Protein AF-A0A5J4QP01-F1 (afdb_monomer_lite)

Sequence (106 aa):
MVKAPKLYFYDTGLACSLLDIRDVEQIPTHFLRGGLFENLVINEFIKESLNKGQAPQLYFWRDKTGNEIDLLQIVGNKQYAYEIKSGATFRKIILKVFLCGLNFRA

Radius of gyration: 15.08 Å; chains: 1; bounding box: 44×34×34 Å

Organism: NCBI:txid433724

pLDDT: mean 80.41, std 20.49, range [24.91, 96.5]

Structure (mmCIF, N/CA/C/O backbone):
data_AF-A0A5J4QP01-F1
#
_entry.id   AF-A0A5J4QP01-F1
#
loop_
_atom_site.group_PDB
_atom_site.id
_atom_site.type_symbol
_atom_site.label_atom_id
_atom_site.label_alt_id
_atom_site.label_comp_id
_atom_site.label_asym_id
_atom_site.label_entity_id
_atom_site.label_seq_id
_atom_site.pdbx_PDB_ins_code
_atom_site.Cartn_x
_atom_site.Cartn_y
_atom_site.Cartn_z
_atom_site.occupancy
_atom_site.B_iso_or_equiv
_atom_site.auth_seq_id
_atom_site.auth_comp_id
_atom_site.auth_asym_id
_atom_site.auth_atom_id
_atom_site.pdbx_PDB_model_num
ATOM 1 N N . MET A 1 1 ? -21.579 -0.095 -7.549 1.00 43.56 1 MET A N 1
ATOM 2 C CA . MET A 1 1 ? -21.113 -1.266 -6.775 1.00 43.56 1 MET A CA 1
ATOM 3 C C . MET A 1 1 ? -19.774 -1.668 -7.363 1.00 43.56 1 MET A C 1
ATOM 5 O O . MET A 1 1 ? -19.702 -1.796 -8.581 1.00 43.56 1 MET A O 1
ATOM 9 N N . VAL A 1 2 ? -18.714 -1.750 -6.555 1.00 45.16 2 VAL A N 1
ATOM 10 C CA . VAL A 1 2 ? -17.388 -2.168 -7.043 1.00 45.16 2 VAL A CA 1
ATOM 11 C C . VAL A 1 2 ? -17.500 -3.627 -7.501 1.00 45.16 2 VAL A C 1
ATOM 13 O O . VAL A 1 2 ? -18.002 -4.463 -6.758 1.00 45.16 2 VAL A O 1
ATOM 16 N N . LYS A 1 3 ? -17.114 -3.908 -8.751 1.00 51.00 3 LYS A N 1
ATOM 17 C CA . LYS A 1 3 ? -17.301 -5.215 -9.410 1.00 51.00 3 LYS A CA 1
ATOM 18 C C . LYS A 1 3 ? -16.343 -6.313 -8.912 1.00 51.00 3 LYS A C 1
ATOM 20 O O . LYS A 1 3 ? -16.593 -7.474 -9.205 1.00 51.00 3 LYS A O 1
ATOM 25 N N . ALA A 1 4 ? -15.288 -5.969 -8.170 1.00 59.16 4 ALA A N 1
ATOM 26 C CA . ALA A 1 4 ? -14.348 -6.916 -7.567 1.00 59.16 4 ALA A CA 1
ATOM 27 C C . ALA A 1 4 ? -13.633 -6.281 -6.353 1.00 59.16 4 ALA A C 1
ATOM 29 O O . ALA A 1 4 ? -13.358 -5.079 -6.389 1.00 59.16 4 ALA A O 1
ATOM 30 N N . PRO A 1 5 ? -13.328 -7.041 -5.286 1.00 73.00 5 PRO A N 1
ATOM 31 C CA . PRO A 1 5 ? -12.545 -6.536 -4.157 1.00 73.00 5 PRO A CA 1
ATOM 32 C C . PRO A 1 5 ? -11.112 -6.189 -4.594 1.00 73.00 5 PRO A C 1
ATOM 34 O O . PRO A 1 5 ? -10.517 -6.922 -5.385 1.00 73.00 5 PRO A O 1
ATOM 37 N N . LYS A 1 6 ? -10.539 -5.093 -4.070 1.00 82.94 6 LYS A N 1
ATOM 38 C CA . LYS A 1 6 ? -9.097 -4.836 -4.222 1.00 82.94 6 LYS A CA 1
ATOM 39 C C . LYS A 1 6 ? -8.328 -5.853 -3.366 1.00 82.94 6 LYS A C 1
ATOM 41 O O . LYS A 1 6 ? -8.633 -6.012 -2.185 1.00 82.94 6 LYS A O 1
ATOM 46 N N . LEU A 1 7 ? -7.358 -6.539 -3.967 1.00 87.56 7 LEU A N 1
ATOM 47 C CA . LEU A 1 7 ? -6.504 -7.527 -3.305 1.00 87.56 7 LEU A CA 1
ATOM 48 C C . LEU A 1 7 ? -5.074 -6.999 -3.221 1.00 87.56 7 LEU A C 1
ATOM 50 O O . LEU A 1 7 ? -4.544 -6.482 -4.203 1.00 87.56 7 LEU A O 1
ATOM 54 N N . TYR A 1 8 ? -4.456 -7.183 -2.058 1.00 91.44 8 TYR A N 1
ATOM 55 C CA . TYR A 1 8 ? -3.076 -6.794 -1.787 1.00 91.44 8 TYR A CA 1
ATOM 56 C C . TYR A 1 8 ? -2.308 -7.986 -1.234 1.00 91.44 8 TYR A C 1
ATOM 58 O O . TYR A 1 8 ? -2.867 -8.851 -0.559 1.00 91.44 8 TYR A O 1
ATOM 66 N N . PHE A 1 9 ? -1.019 -8.028 -1.545 1.00 95.06 9 PHE A N 1
ATOM 67 C CA . PHE A 1 9 ? -0.110 -9.028 -0.998 1.00 95.06 9 PHE A CA 1
ATOM 68 C C . PHE A 1 9 ? 0.421 -8.538 0.340 1.00 95.06 9 PHE A C 1
ATOM 70 O O . PHE A 1 9 ? 0.963 -7.445 0.396 1.00 95.06 9 PHE A O 1
ATOM 77 N N . TYR A 1 10 ? 0.384 -9.376 1.375 1.00 92.56 10 TYR A N 1
ATOM 78 C CA . TYR A 1 10 ? 1.039 -9.068 2.655 1.00 92.56 10 TYR A CA 1
ATOM 79 C C . TYR A 1 10 ? 2.556 -8.855 2.533 1.00 92.56 10 TYR A C 1
ATOM 81 O O . TYR A 1 10 ? 3.159 -8.194 3.377 1.00 92.56 10 TYR A O 1
ATOM 89 N N . ASP A 1 11 ? 3.163 -9.412 1.483 1.00 93.25 11 ASP A N 1
ATOM 90 C CA . ASP A 1 11 ? 4.566 -9.222 1.141 1.00 93.25 11 ASP A CA 1
ATOM 91 C C . ASP A 1 11 ? 4.700 -8.725 -0.305 1.00 93.25 11 ASP A C 1
ATOM 93 O O . ASP A 1 11 ? 4.362 -9.417 -1.270 1.00 93.25 11 ASP A O 1
ATOM 97 N N . THR A 1 12 ? 5.214 -7.507 -0.463 1.00 92.81 12 THR A N 1
ATOM 98 C CA . THR A 1 12 ? 5.502 -6.924 -1.776 1.00 92.81 12 THR A CA 1
ATOM 99 C C . THR A 1 12 ? 6.703 -7.567 -2.460 1.00 92.81 12 THR A C 1
ATOM 101 O O . THR A 1 12 ? 6.769 -7.531 -3.683 1.00 92.81 12 THR A O 1
ATOM 104 N N . GLY A 1 13 ? 7.624 -8.185 -1.715 1.00 93.00 13 GLY A N 1
ATOM 105 C CA . GLY A 1 13 ? 8.724 -8.970 -2.275 1.00 93.00 13 GLY A CA 1
ATOM 106 C C . GLY A 1 13 ? 8.212 -10.204 -3.014 1.00 93.00 13 GLY A C 1
ATOM 107 O O . GLY A 1 13 ? 8.605 -10.444 -4.156 1.00 93.00 13 GLY A O 1
ATOM 108 N N . LEU A 1 14 ? 7.250 -10.922 -2.424 1.00 95.25 14 LEU A N 1
ATOM 109 C CA . LEU A 1 14 ? 6.545 -12.012 -3.104 1.00 95.25 14 LEU A CA 1
ATOM 110 C C . LEU A 1 14 ? 5.826 -11.517 -4.366 1.00 95.25 14 LEU A C 1
ATOM 112 O O . LEU A 1 14 ? 5.925 -12.151 -5.415 1.00 95.25 14 LEU A O 1
ATOM 116 N N . ALA A 1 15 ? 5.146 -10.368 -4.292 1.00 95.12 15 ALA A N 1
ATOM 117 C CA . ALA A 1 15 ? 4.508 -9.771 -5.464 1.00 95.12 15 ALA A CA 1
ATOM 118 C C . ALA A 1 15 ? 5.527 -9.461 -6.578 1.00 95.12 15 ALA A C 1
ATOM 120 O O . ALA A 1 15 ? 5.286 -9.801 -7.733 1.00 95.12 15 ALA A O 1
ATOM 121 N N . CYS A 1 16 ? 6.682 -8.878 -6.239 1.00 95.38 16 CYS A N 1
ATOM 122 C CA . CYS A 1 16 ? 7.767 -8.630 -7.190 1.00 95.38 16 CYS A CA 1
ATOM 123 C C . CYS A 1 16 ? 8.303 -9.930 -7.805 1.00 95.38 16 CYS A C 1
ATOM 125 O O . CYS A 1 16 ? 8.473 -10.001 -9.020 1.00 95.38 16 CYS A O 1
ATOM 127 N N . SER A 1 17 ? 8.504 -10.973 -6.995 1.00 95.50 17 SER A N 1
ATOM 128 C CA . SER A 1 17 ? 8.979 -12.276 -7.469 1.00 95.50 17 SER A CA 1
ATOM 129 C C . SER A 1 17 ? 8.005 -12.931 -8.454 1.00 95.50 17 SER A C 1
ATOM 131 O O . SER A 1 17 ? 8.441 -13.450 -9.478 1.00 95.50 17 SER A O 1
ATOM 133 N N . LEU A 1 18 ? 6.694 -12.864 -8.194 1.00 95.31 18 LEU A N 1
ATOM 134 C CA . LEU A 1 18 ? 5.661 -13.395 -9.096 1.00 95.31 18 LEU A CA 1
ATOM 135 C C . LEU A 1 18 ? 5.552 -12.615 -10.414 1.00 95.31 18 LEU A C 1
ATOM 137 O O . LEU A 1 18 ? 5.099 -13.161 -11.416 1.00 95.31 18 LEU A O 1
ATOM 141 N N . LEU A 1 19 ? 5.963 -11.347 -10.409 1.00 95.06 19 LEU A N 1
ATOM 142 C CA . LEU A 1 19 ? 6.039 -10.491 -11.593 1.00 95.06 19 LEU A CA 1
ATOM 143 C C . LEU A 1 19 ? 7.380 -10.606 -12.335 1.00 95.06 19 LEU A C 1
ATOM 145 O O . LEU A 1 19 ? 7.606 -9.863 -13.285 1.00 95.06 19 LEU A O 1
ATOM 149 N N . ASP A 1 20 ? 8.259 -11.514 -11.903 1.00 95.50 20 ASP A N 1
ATOM 150 C CA . ASP A 1 20 ? 9.616 -11.691 -12.427 1.00 95.50 20 ASP A CA 1
ATOM 151 C C . ASP A 1 20 ? 10.483 -10.416 -12.359 1.00 95.50 20 ASP A C 1
ATOM 153 O O . ASP A 1 20 ? 11.365 -10.176 -13.185 1.00 95.50 20 ASP A O 1
ATOM 157 N N . ILE A 1 21 ? 10.244 -9.583 -11.341 1.00 95.81 21 ILE A N 1
ATOM 158 C CA . ILE A 1 21 ? 11.075 -8.419 -11.031 1.00 95.81 21 ILE A CA 1
ATOM 159 C C . ILE A 1 21 ? 12.230 -8.895 -10.154 1.00 95.81 21 ILE A C 1
ATOM 161 O O . ILE A 1 21 ? 12.037 -9.244 -8.988 1.00 95.81 21 ILE A O 1
ATOM 165 N N . ARG A 1 22 ? 13.432 -8.923 -10.729 1.00 93.75 22 ARG A N 1
ATOM 166 C CA . ARG A 1 22 ? 14.645 -9.470 -10.101 1.00 93.75 22 ARG A CA 1
ATOM 167 C C . ARG A 1 22 ? 15.654 -8.400 -9.707 1.00 93.75 22 ARG A C 1
ATOM 169 O O . ARG A 1 22 ? 16.508 -8.667 -8.869 1.00 93.75 22 ARG A O 1
ATOM 176 N N . ASP A 1 23 ? 15.550 -7.214 -10.297 1.00 93.31 23 ASP A N 1
ATOM 177 C CA . ASP A 1 23 ? 16.462 -6.097 -10.084 1.00 93.31 23 ASP A CA 1
ATOM 178 C C . ASP A 1 23 ? 15.697 -4.806 -9.743 1.00 93.31 23 ASP A C 1
ATOM 180 O O . ASP A 1 23 ? 14.601 -4.547 -10.253 1.00 93.31 23 ASP A O 1
ATOM 184 N N . VAL A 1 24 ? 16.280 -3.984 -8.868 1.00 89.88 24 VAL A N 1
ATOM 185 C CA . VAL A 1 24 ? 15.703 -2.707 -8.427 1.00 89.88 24 VAL A CA 1
ATOM 186 C C . VAL A 1 24 ? 15.508 -1.732 -9.590 1.00 89.88 24 VAL A C 1
ATOM 188 O O . VAL A 1 24 ? 14.520 -0.996 -9.608 1.00 89.88 24 VAL A O 1
ATOM 191 N N . GLU A 1 25 ? 16.375 -1.782 -10.601 1.00 92.62 25 GLU A N 1
ATOM 192 C CA . GLU A 1 25 ? 16.332 -0.897 -11.767 1.00 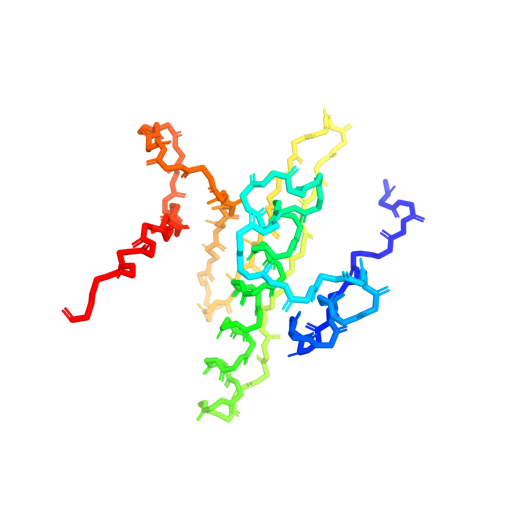92.62 25 GLU A CA 1
ATOM 193 C C . GLU A 1 25 ? 15.123 -1.165 -12.678 1.00 92.62 25 GLU A C 1
ATOM 195 O O . GLU A 1 25 ? 14.754 -0.330 -13.507 1.00 92.62 25 GLU A O 1
ATOM 200 N N . GLN A 1 26 ? 14.445 -2.305 -12.506 1.00 91.88 26 GLN A N 1
ATOM 201 C CA . GLN A 1 26 ? 13.212 -2.618 -13.231 1.00 91.88 26 GLN A CA 1
ATOM 202 C C . GLN A 1 26 ? 11.994 -1.891 -12.640 1.00 91.88 26 GLN A C 1
ATOM 204 O O . GLN A 1 26 ? 11.044 -1.591 -13.362 1.00 91.88 26 GLN A O 1
ATOM 209 N N . ILE A 1 27 ? 11.998 -1.572 -11.339 1.00 89.75 27 ILE A N 1
ATOM 210 C CA . ILE A 1 27 ? 10.841 -0.980 -10.646 1.00 89.75 27 ILE A CA 1
ATOM 211 C C . ILE A 1 27 ? 10.423 0.379 -11.233 1.00 89.75 27 ILE A C 1
ATOM 213 O O . ILE A 1 27 ? 9.222 0.566 -11.435 1.00 89.75 27 ILE A O 1
ATOM 217 N N . PRO A 1 28 ? 11.330 1.339 -11.522 1.00 88.06 28 PRO A N 1
ATOM 218 C CA . PRO A 1 28 ? 10.953 2.654 -12.044 1.00 88.06 28 PRO A CA 1
ATOM 219 C C . PRO A 1 28 ? 10.177 2.609 -13.365 1.00 88.06 28 PRO A C 1
ATOM 221 O O . PRO A 1 28 ? 9.314 3.460 -13.588 1.00 88.06 28 PRO A O 1
ATOM 224 N N . THR A 1 29 ? 10.473 1.628 -14.220 1.00 88.69 29 THR A N 1
ATOM 225 C CA . THR A 1 29 ? 9.898 1.486 -15.566 1.00 88.69 29 THR A CA 1
ATOM 226 C C . THR A 1 29 ? 8.771 0.453 -15.634 1.00 88.69 29 THR A C 1
ATOM 228 O O . THR A 1 29 ? 8.029 0.424 -16.616 1.00 88.69 29 THR A O 1
ATOM 231 N N . HIS A 1 30 ? 8.588 -0.365 -14.592 1.00 91.25 30 HIS A N 1
ATOM 232 C CA . HIS A 1 30 ? 7.551 -1.389 -14.554 1.00 91.25 30 HIS A CA 1
ATOM 233 C C . HIS A 1 30 ? 6.140 -0.778 -14.541 1.00 91.25 30 HIS A C 1
ATOM 235 O O . HIS A 1 30 ? 5.812 0.070 -13.708 1.00 91.25 30 HIS A O 1
ATOM 241 N N . PHE A 1 31 ? 5.248 -1.262 -15.408 1.00 91.38 31 PHE A N 1
ATOM 242 C CA . PHE A 1 31 ? 3.878 -0.739 -15.529 1.00 91.38 31 PHE A CA 1
ATOM 243 C C . PHE A 1 31 ? 3.052 -0.876 -14.233 1.00 91.38 31 PHE A C 1
ATOM 245 O O . PHE A 1 31 ? 2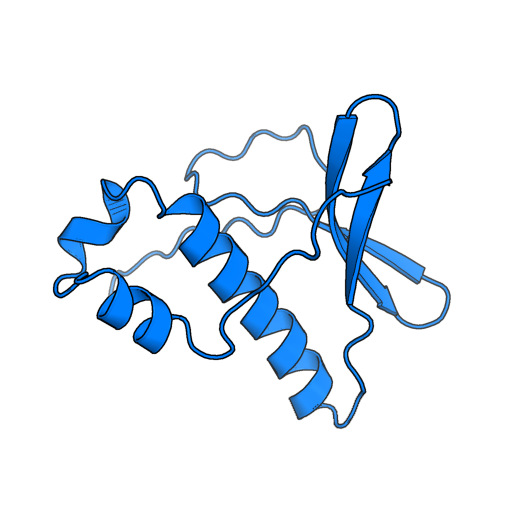.197 -0.040 -13.954 1.00 91.38 31 PHE A O 1
ATOM 252 N N . LEU A 1 32 ? 3.345 -1.884 -13.397 1.00 92.69 32 LEU A N 1
ATOM 253 C CA . LEU A 1 32 ? 2.717 -2.073 -12.075 1.00 92.69 32 LEU A CA 1
ATOM 254 C C . LEU A 1 32 ? 3.403 -1.323 -10.925 1.00 92.69 32 LEU A C 1
ATOM 256 O O . LEU A 1 32 ? 3.015 -1.516 -9.775 1.00 92.69 32 LEU A O 1
ATOM 260 N N . ARG A 1 33 ? 4.388 -0.454 -11.185 1.00 91.31 33 ARG A N 1
ATOM 261 C CA . ARG A 1 33 ? 5.090 0.309 -10.136 1.00 91.31 33 ARG A CA 1
ATOM 262 C C . ARG A 1 33 ? 4.133 1.025 -9.182 1.00 91.31 33 ARG A C 1
ATOM 264 O O . ARG A 1 33 ? 4.345 1.011 -7.974 1.00 91.31 33 ARG A O 1
ATOM 271 N N . GLY A 1 34 ? 3.087 1.655 -9.725 1.00 90.25 34 GLY A N 1
ATOM 272 C CA . GLY A 1 34 ? 2.057 2.329 -8.930 1.00 90.25 34 GLY A CA 1
ATOM 273 C C . GLY A 1 34 ? 1.356 1.377 -7.963 1.00 90.25 34 GLY A C 1
ATOM 274 O O . GLY A 1 34 ? 1.34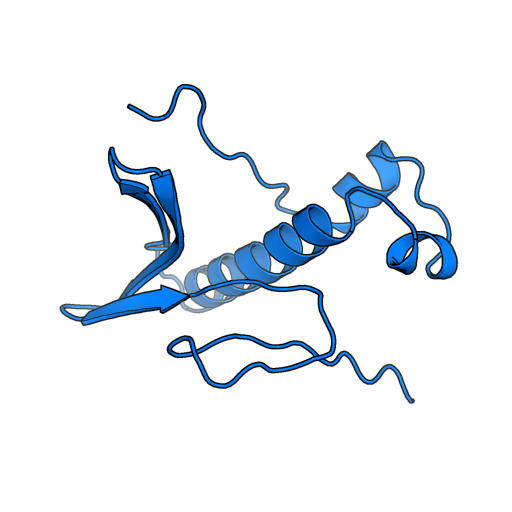0 1.641 -6.767 1.00 90.25 34 GLY A O 1
ATOM 275 N N . GLY A 1 35 ? 0.875 0.237 -8.464 1.00 92.38 35 GLY A N 1
ATOM 276 C CA . GLY A 1 35 ? 0.191 -0.767 -7.647 1.00 92.38 35 GLY A CA 1
ATOM 277 C C . GLY A 1 35 ? 1.103 -1.447 -6.621 1.00 92.38 35 GLY A C 1
ATOM 278 O O . GLY A 1 35 ? 0.678 -1.685 -5.496 1.00 92.38 35 GLY A O 1
ATOM 279 N N . LEU A 1 36 ? 2.368 -1.712 -6.964 1.00 93.44 36 LEU A N 1
ATOM 280 C CA . LEU A 1 36 ? 3.354 -2.256 -6.020 1.00 93.44 36 LEU A CA 1
ATOM 281 C C . LEU A 1 36 ? 3.644 -1.278 -4.878 1.00 93.44 36 LEU A C 1
ATOM 283 O O . LEU A 1 36 ? 3.720 -1.683 -3.721 1.00 93.44 36 LEU A O 1
ATOM 287 N N . PHE A 1 37 ? 3.763 0.010 -5.196 1.00 92.69 37 PHE A N 1
ATOM 288 C CA . PHE A 1 37 ? 3.952 1.053 -4.195 1.00 92.69 37 PHE A CA 1
ATOM 289 C C . PHE A 1 37 ? 2.711 1.245 -3.314 1.00 92.69 37 PHE A C 1
ATOM 291 O O . PHE A 1 37 ? 2.836 1.339 -2.097 1.00 92.69 37 PHE A O 1
ATOM 298 N N . GLU A 1 38 ? 1.515 1.256 -3.907 1.00 92.56 38 GLU A N 1
ATOM 299 C CA . GLU A 1 38 ? 0.246 1.303 -3.170 1.00 92.56 38 GLU A CA 1
ATOM 300 C C . GLU A 1 38 ? 0.135 0.141 -2.176 1.00 92.56 38 GLU A C 1
ATOM 302 O O . GLU A 1 38 ? -0.138 0.350 -0.995 1.00 92.56 38 GLU A O 1
ATOM 307 N N . ASN A 1 39 ? 0.445 -1.071 -2.637 1.00 94.38 39 ASN A N 1
ATOM 308 C CA . ASN A 1 39 ? 0.471 -2.278 -1.820 1.00 94.38 39 ASN A CA 1
ATOM 309 C C . ASN A 1 39 ? 1.481 -2.177 -0.662 1.00 94.38 39 ASN A C 1
ATOM 311 O O . ASN A 1 39 ? 1.140 -2.465 0.485 1.00 94.38 39 ASN A O 1
ATOM 315 N N . LEU A 1 40 ? 2.693 -1.681 -0.937 1.00 94.62 40 LEU A N 1
ATOM 316 C CA . LEU A 1 40 ? 3.709 -1.445 0.092 1.00 94.62 40 LEU A CA 1
ATOM 317 C C . LEU A 1 40 ? 3.185 -0.513 1.191 1.00 94.62 40 LEU A C 1
ATOM 319 O O . LEU A 1 40 ? 3.282 -0.844 2.368 1.00 94.62 40 LEU A O 1
ATOM 323 N N . VAL A 1 41 ? 2.600 0.626 0.813 1.00 94.06 41 VAL A N 1
ATOM 324 C CA . VAL A 1 41 ? 2.062 1.602 1.771 1.00 94.06 41 VAL A CA 1
ATOM 325 C C . VAL A 1 41 ? 0.931 0.992 2.598 1.00 94.06 41 VAL A C 1
ATOM 327 O O . VAL A 1 41 ? 0.922 1.145 3.817 1.00 94.06 41 VAL A O 1
ATOM 330 N N . ILE A 1 42 ? 0.007 0.258 1.974 1.00 93.69 42 ILE A N 1
ATOM 331 C CA . ILE A 1 42 ? -1.087 -0.422 2.684 1.00 93.69 42 ILE A CA 1
ATOM 332 C C . ILE A 1 42 ? -0.545 -1.418 3.712 1.00 93.69 42 ILE A C 1
ATOM 334 O O . ILE A 1 42 ? -1.025 -1.439 4.848 1.00 93.69 42 ILE A O 1
ATOM 338 N N . ASN A 1 43 ? 0.490 -2.185 3.363 1.00 95.06 43 ASN A N 1
ATOM 339 C CA . ASN A 1 43 ? 1.138 -3.092 4.306 1.00 95.06 43 ASN A CA 1
ATOM 340 C C . ASN A 1 43 ? 1.714 -2.358 5.520 1.00 95.06 43 ASN A C 1
ATOM 342 O O . ASN A 1 43 ? 1.626 -2.887 6.625 1.00 95.06 43 ASN A O 1
ATOM 346 N N . GLU A 1 44 ? 2.239 -1.142 5.364 1.00 94.94 44 GLU A N 1
ATOM 347 C CA . GLU A 1 44 ? 2.712 -0.346 6.503 1.00 94.94 44 GLU A CA 1
ATOM 348 C C . GLU A 1 44 ? 1.569 0.061 7.447 1.00 94.94 44 GLU A C 1
ATOM 350 O O . GLU A 1 44 ? 1.711 -0.081 8.660 1.00 94.94 44 GLU A O 1
ATOM 355 N N . PHE A 1 45 ? 0.399 0.453 6.930 1.00 94.19 45 PHE A N 1
ATOM 356 C CA . PHE A 1 45 ? -0.781 0.731 7.770 1.00 94.19 45 PHE A CA 1
ATOM 357 C C . PHE A 1 45 ? -1.289 -0.516 8.510 1.00 94.19 45 PHE A C 1
ATOM 359 O O . PHE A 1 45 ? -1.702 -0.445 9.676 1.00 94.19 45 PHE A O 1
ATOM 366 N N . ILE A 1 46 ? -1.265 -1.671 7.838 1.00 94.69 46 ILE A N 1
ATOM 367 C CA . ILE A 1 46 ? -1.639 -2.952 8.443 1.00 94.69 46 ILE A CA 1
ATOM 368 C C . ILE A 1 46 ? -0.657 -3.301 9.564 1.00 94.69 46 ILE A C 1
ATOM 370 O O . ILE A 1 46 ? -1.089 -3.550 10.691 1.00 94.69 46 ILE A O 1
ATOM 374 N N . LYS A 1 47 ? 0.652 -3.264 9.287 1.00 94.88 47 LYS A N 1
ATOM 375 C CA . LYS A 1 47 ? 1.708 -3.529 10.273 1.00 94.88 47 LYS A CA 1
ATOM 376 C C . LYS A 1 47 ? 1.613 -2.578 11.457 1.00 94.88 47 LYS A C 1
ATOM 378 O O . LYS A 1 47 ? 1.691 -3.030 12.591 1.00 94.88 47 LYS A O 1
ATOM 383 N N . GLU A 1 48 ? 1.396 -1.285 11.220 1.00 94.19 48 GLU A N 1
ATOM 384 C CA . GLU A 1 48 ? 1.246 -0.296 12.289 1.00 94.19 48 GLU A CA 1
ATOM 385 C C . GLU A 1 48 ? 0.108 -0.669 13.251 1.00 94.19 48 GLU A C 1
ATOM 387 O O . GLU A 1 48 ? 0.283 -0.611 14.469 1.00 94.19 48 GLU A O 1
ATOM 392 N N . SER A 1 49 ? -1.045 -1.075 12.714 1.00 94.12 49 SER A N 1
ATOM 393 C CA . SER A 1 49 ? -2.205 -1.472 13.520 1.00 94.12 49 SER A CA 1
ATOM 394 C C . SER A 1 49 ? -1.924 -2.761 14.298 1.00 94.12 49 SER A C 1
ATOM 396 O O . SER A 1 49 ? -2.114 -2.814 15.515 1.00 94.12 49 SER A O 1
ATOM 398 N N . LEU A 1 50 ? -1.396 -3.782 13.616 1.00 95.62 50 LEU A N 1
ATOM 399 C CA . LEU A 1 50 ? -1.104 -5.084 14.217 1.00 95.62 50 LEU A CA 1
ATOM 400 C C . LEU A 1 50 ? -0.007 -5.001 15.286 1.00 95.62 50 LEU A C 1
ATOM 402 O O . LEU A 1 50 ? -0.145 -5.613 16.342 1.00 95.62 50 LEU A O 1
ATOM 406 N N . ASN A 1 51 ? 1.029 -4.188 15.073 1.00 96.50 51 ASN A N 1
ATOM 407 C CA . ASN A 1 51 ? 2.101 -3.962 16.048 1.00 96.50 51 ASN A CA 1
ATOM 408 C C . ASN A 1 51 ? 1.598 -3.269 17.325 1.00 96.50 51 ASN A C 1
ATOM 410 O O . ASN A 1 51 ? 2.215 -3.397 18.379 1.00 96.50 51 ASN A O 1
ATOM 414 N N . LYS A 1 52 ? 0.463 -2.561 17.253 1.00 95.31 52 LYS A N 1
ATOM 415 C CA . LYS A 1 52 ? -0.242 -1.992 18.415 1.00 95.31 52 LYS A CA 1
ATOM 416 C C . LYS A 1 52 ? -1.255 -2.966 19.035 1.00 95.31 52 LYS A C 1
ATOM 418 O O . LYS A 1 52 ? -1.981 -2.576 19.946 1.00 95.31 52 LYS A O 1
ATOM 423 N N . GLY A 1 53 ? -1.346 -4.201 18.535 1.00 95.94 53 GLY A N 1
ATOM 424 C CA . GLY A 1 53 ? -2.356 -5.180 18.946 1.00 95.94 53 GLY A CA 1
ATOM 425 C C . GLY A 1 53 ? -3.780 -4.800 18.527 1.00 95.94 53 GLY A C 1
ATOM 426 O O . GLY A 1 53 ? -4.742 -5.231 19.158 1.00 95.94 53 GLY A O 1
ATOM 427 N N . GLN A 1 54 ? -3.932 -3.960 17.501 1.00 94.81 54 GLN A N 1
ATOM 428 C CA . GLN A 1 54 ? -5.218 -3.447 17.034 1.00 94.81 54 GLN A CA 1
ATOM 429 C C . GLN A 1 54 ? -5.605 -4.091 15.703 1.00 94.81 54 GLN A C 1
ATOM 431 O O . GLN A 1 54 ? -4.767 -4.314 14.828 1.00 94.81 54 GLN A O 1
ATOM 436 N N . ALA A 1 55 ? -6.901 -4.345 15.520 1.00 94.38 55 ALA A N 1
ATOM 437 C CA . ALA A 1 55 ? -7.424 -4.753 14.223 1.00 94.38 55 ALA A CA 1
ATOM 438 C C . ALA A 1 55 ? -7.338 -3.570 13.233 1.00 94.38 55 ALA A C 1
ATOM 440 O O . ALA A 1 55 ? -7.845 -2.491 13.559 1.00 94.38 55 ALA A O 1
ATOM 441 N N . PRO A 1 56 ? -6.740 -3.740 12.037 1.00 93.25 56 PRO A N 1
ATOM 442 C CA . PRO A 1 56 ? -6.687 -2.683 11.032 1.00 93.25 56 PRO A CA 1
ATOM 443 C C . PRO A 1 56 ? -8.095 -2.258 10.596 1.00 93.25 56 PRO A C 1
ATOM 445 O O . PRO A 1 56 ? -8.883 -3.072 10.120 1.00 93.25 56 PRO A O 1
ATOM 448 N N . GLN A 1 57 ? -8.405 -0.970 10.735 1.00 94.38 57 GLN A N 1
ATOM 449 C CA . GLN A 1 57 ? -9.672 -0.369 10.304 1.00 94.38 57 GLN A CA 1
ATOM 450 C C . GLN A 1 57 ? -9.456 0.407 9.000 1.00 94.38 57 GLN A C 1
ATOM 452 O O . GLN A 1 57 ? -9.494 1.640 8.981 1.00 94.38 57 GLN A O 1
ATOM 457 N N . LEU A 1 58 ? -9.152 -0.337 7.935 1.00 92.44 58 LEU A N 1
ATOM 458 C CA . LEU A 1 58 ? -8.742 0.170 6.626 1.00 92.44 58 LEU A CA 1
ATOM 459 C C . LEU A 1 58 ? -9.778 -0.199 5.560 1.00 92.44 58 LEU A C 1
ATOM 461 O O . LEU A 1 58 ? -10.201 -1.350 5.478 1.00 92.44 58 LEU A O 1
ATOM 465 N N . TYR A 1 59 ? -10.168 0.769 4.734 1.00 90.94 59 TYR A N 1
ATOM 466 C CA . TYR A 1 59 ? -11.239 0.617 3.751 1.00 90.94 59 TYR A CA 1
ATOM 467 C C . TYR A 1 59 ? -10.880 1.274 2.419 1.00 90.94 59 TYR A C 1
ATOM 469 O O . TYR A 1 59 ? -10.170 2.275 2.378 1.00 90.94 59 TYR A O 1
ATOM 477 N N . PHE A 1 60 ? -11.446 0.746 1.336 1.00 89.44 60 PHE A N 1
ATOM 478 C CA . PHE A 1 60 ? -11.432 1.372 0.013 1.00 89.44 60 PHE A CA 1
ATOM 479 C C . PHE A 1 60 ? -12.774 2.039 -0.237 1.00 89.44 60 PHE A C 1
ATOM 481 O O . PHE A 1 60 ? -13.820 1.470 0.094 1.00 89.44 60 PHE A O 1
ATOM 488 N N . TRP A 1 61 ? -12.766 3.219 -0.850 1.00 87.25 61 TRP A N 1
ATOM 489 C CA . TRP A 1 61 ? -13.999 3.936 -1.143 1.00 87.25 61 TRP A CA 1
ATOM 490 C C . TRP A 1 61 ? -14.014 4.467 -2.573 1.00 87.25 61 TRP A C 1
ATOM 492 O O . TRP A 1 61 ? -13.011 4.949 -3.092 1.00 87.25 61 TRP A O 1
ATOM 502 N N . 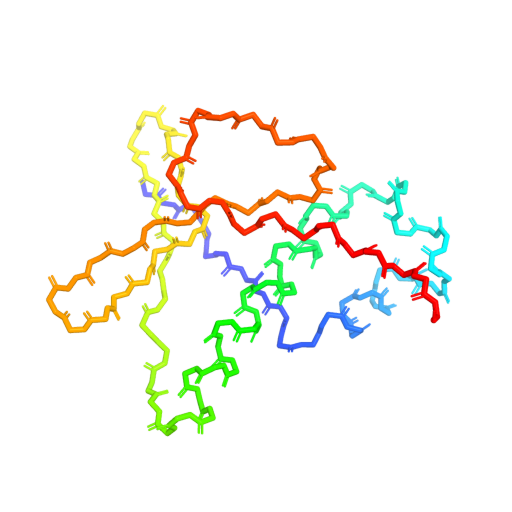ARG A 1 62 ? -15.181 4.365 -3.210 1.00 85.56 62 ARG A N 1
ATOM 503 C CA . ARG A 1 62 ? -15.446 4.881 -4.551 1.00 85.56 62 ARG A CA 1
ATOM 504 C C . ARG A 1 62 ? -16.902 5.323 -4.640 1.00 85.56 62 ARG A C 1
ATOM 506 O O . ARG A 1 62 ? -17.789 4.564 -4.240 1.00 85.56 62 ARG A O 1
ATOM 513 N N . ASP A 1 63 ? -17.162 6.499 -5.202 1.00 86.00 63 ASP A N 1
ATOM 514 C CA . ASP A 1 63 ? -18.530 6.950 -5.473 1.00 86.00 63 ASP A CA 1
ATOM 515 C C . ASP A 1 63 ? -19.072 6.485 -6.837 1.00 86.00 63 ASP A C 1
ATOM 517 O O . ASP A 1 63 ? -18.415 5.805 -7.625 1.00 86.00 63 ASP A O 1
ATOM 521 N N . LYS A 1 64 ? -20.335 6.823 -7.116 1.00 84.69 64 LYS A N 1
ATOM 522 C CA . LYS A 1 64 ? -20.999 6.478 -8.385 1.00 84.69 64 LYS A CA 1
ATOM 523 C C . LYS A 1 64 ? -20.490 7.299 -9.573 1.00 84.69 64 LYS A C 1
ATOM 525 O O . LYS A 1 64 ? -20.683 6.873 -10.706 1.00 84.69 64 LYS A O 1
ATOM 530 N N . THR A 1 65 ? -19.886 8.455 -9.317 1.00 86.38 65 THR A N 1
ATOM 531 C CA . THR A 1 65 ? -19.331 9.363 -10.328 1.00 86.38 65 THR A CA 1
ATOM 532 C C . THR A 1 65 ? -17.886 9.026 -10.701 1.00 86.38 65 THR A C 1
ATOM 534 O O . THR A 1 65 ? -17.366 9.586 -11.659 1.00 86.38 65 THR A O 1
ATOM 537 N N . GLY A 1 66 ? -17.267 8.066 -10.006 1.00 80.81 66 GLY A N 1
ATOM 538 C CA . GLY A 1 66 ? -15.929 7.558 -10.294 1.00 80.81 66 GLY A CA 1
ATOM 539 C C . GLY A 1 66 ? -14.816 8.185 -9.458 1.00 80.81 66 GLY A C 1
ATOM 540 O O . GLY A 1 66 ? -13.659 7.881 -9.723 1.00 80.81 66 GLY A O 1
ATOM 541 N N . ASN A 1 67 ? -15.130 9.011 -8.454 1.00 84.12 67 ASN A N 1
ATOM 542 C CA . ASN A 1 67 ? -14.113 9.490 -7.521 1.00 84.12 67 ASN A CA 1
ATOM 543 C C . ASN A 1 67 ? -13.712 8.354 -6.582 1.00 84.12 67 ASN A C 1
ATOM 545 O O . ASN A 1 67 ? -14.568 7.618 -6.080 1.00 84.12 67 ASN A O 1
ATOM 549 N N . GLU A 1 68 ? -12.414 8.229 -6.338 1.00 85.81 68 GLU A N 1
ATOM 550 C CA . GLU A 1 68 ? -11.814 7.155 -5.554 1.00 85.81 68 GLU A CA 1
ATOM 551 C C . GLU A 1 68 ? -10.980 7.727 -4.415 1.00 85.81 68 GLU A C 1
ATOM 553 O O . GLU A 1 68 ? -10.353 8.773 -4.556 1.00 85.81 68 GLU A O 1
ATOM 558 N N . ILE A 1 69 ? -10.996 7.025 -3.284 1.00 86.56 69 ILE A N 1
ATOM 559 C CA . ILE A 1 69 ? -10.051 7.213 -2.187 1.00 86.56 69 ILE A CA 1
ATOM 560 C C . ILE A 1 69 ? -9.265 5.908 -2.079 1.00 86.56 69 ILE A C 1
ATOM 562 O O . ILE A 1 69 ? -9.862 4.850 -1.842 1.00 86.56 69 ILE A O 1
ATOM 566 N N . ASP A 1 70 ? -7.943 5.989 -2.244 1.00 88.38 70 ASP A N 1
ATOM 567 C CA . ASP A 1 70 ? -7.063 4.816 -2.218 1.00 88.38 70 ASP A CA 1
ATOM 568 C C . ASP A 1 70 ? -7.086 4.114 -0.865 1.00 88.38 70 ASP A C 1
ATOM 570 O O . ASP A 1 70 ? -7.083 2.890 -0.820 1.00 88.38 70 ASP A O 1
ATOM 574 N N . LEU A 1 71 ? -7.136 4.866 0.237 1.00 90.50 71 LEU A N 1
ATOM 575 C CA . LEU A 1 71 ? -7.219 4.299 1.578 1.00 90.50 71 LEU A CA 1
ATOM 576 C C . LEU A 1 71 ? -7.993 5.216 2.527 1.00 90.50 71 LEU A C 1
ATOM 578 O O . LEU A 1 71 ? -7.689 6.399 2.669 1.00 90.50 71 LEU A O 1
ATOM 582 N N . LEU A 1 72 ? -8.966 4.651 3.230 1.00 91.19 72 LEU A N 1
ATOM 583 C CA . LEU A 1 72 ? -9.685 5.288 4.324 1.00 91.19 72 LEU A CA 1
ATOM 584 C C . LEU A 1 72 ? -9.347 4.563 5.630 1.00 91.19 72 LEU A C 1
ATOM 586 O O . LEU A 1 72 ? -9.585 3.364 5.750 1.00 91.19 72 LEU A O 1
ATOM 590 N N . GLN A 1 73 ? -8.825 5.291 6.614 1.00 91.94 73 GLN A N 1
ATOM 591 C CA . GLN A 1 73 ? -8.530 4.773 7.949 1.00 91.94 73 GLN A CA 1
ATOM 592 C C . GLN A 1 73 ? -9.500 5.361 8.974 1.00 91.94 73 GLN A C 1
ATOM 594 O O . GLN A 1 73 ? -9.715 6.577 9.016 1.00 91.94 73 GLN A O 1
ATOM 599 N N . ILE A 1 74 ? -10.044 4.505 9.838 1.00 90.38 74 ILE A N 1
ATOM 600 C CA . ILE A 1 74 ? -10.869 4.923 10.975 1.00 90.38 74 ILE A CA 1
ATOM 601 C C . ILE A 1 74 ? -10.048 4.801 12.259 1.00 90.38 74 ILE A C 1
ATOM 603 O O . ILE A 1 74 ? -9.571 3.722 12.601 1.00 90.38 74 ILE A O 1
ATOM 607 N N . VAL A 1 75 ? -9.903 5.910 12.988 1.00 87.19 75 VAL A N 1
ATOM 608 C CA . VAL A 1 75 ? -9.229 5.947 14.295 1.00 87.19 75 VAL A CA 1
ATOM 609 C C . VAL A 1 75 ? -10.164 6.615 15.299 1.00 87.19 75 VAL A C 1
ATOM 611 O O . VAL A 1 75 ? -10.335 7.838 15.304 1.00 87.19 75 VAL A O 1
ATOM 614 N N . GLY A 1 76 ? -10.807 5.802 16.140 1.00 87.81 76 GLY A N 1
ATOM 615 C CA . GLY A 1 76 ? -11.896 6.262 17.005 1.00 87.81 76 GLY A CA 1
ATOM 616 C C . GLY A 1 76 ? -13.032 6.872 16.178 1.00 87.81 76 GLY A C 1
ATOM 617 O O . GLY A 1 76 ? -13.507 6.258 15.229 1.00 87.81 76 GLY A O 1
ATOM 618 N N . ASN A 1 77 ? -13.420 8.111 16.493 1.00 88.69 77 ASN A N 1
ATOM 619 C CA . ASN A 1 77 ? -14.484 8.835 15.780 1.00 88.69 77 ASN A CA 1
ATOM 620 C C . ASN A 1 77 ? -13.964 9.693 14.611 1.00 88.69 77 ASN A C 1
ATOM 622 O O . ASN A 1 77 ? -14.696 10.535 14.091 1.00 88.69 77 ASN A O 1
ATOM 626 N N . LYS A 1 78 ? -12.691 9.541 14.226 1.00 86.94 78 LYS A N 1
ATOM 627 C CA . LYS A 1 78 ? -12.070 10.303 13.137 1.00 86.94 78 LYS A CA 1
ATOM 628 C C . LYS A 1 78 ? -11.842 9.415 11.921 1.00 86.94 78 LYS A C 1
ATOM 630 O O . LYS A 1 78 ? -11.461 8.253 12.050 1.00 86.94 78 LYS A O 1
ATOM 635 N N . GLN A 1 79 ? -12.042 10.004 10.748 1.00 87.94 79 GLN A N 1
ATOM 636 C CA . GLN A 1 79 ? -11.796 9.379 9.454 1.00 87.94 79 GLN A CA 1
ATOM 637 C C . GLN A 1 79 ? -10.662 10.116 8.745 1.00 87.94 79 GLN A C 1
ATOM 639 O O . GLN A 1 79 ? -10.652 11.347 8.693 1.00 87.94 79 GLN A O 1
ATOM 644 N N . TYR A 1 80 ? -9.717 9.3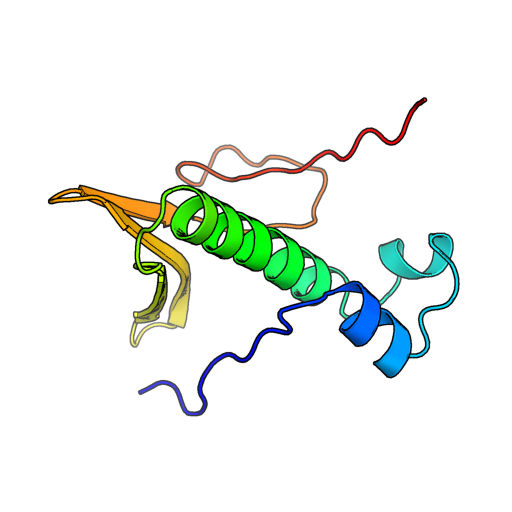56 8.204 1.00 87.94 80 TYR A N 1
ATOM 645 C CA . TYR A 1 80 ? -8.577 9.868 7.456 1.00 87.94 80 TYR A CA 1
ATOM 646 C C . TYR A 1 80 ? -8.580 9.252 6.062 1.00 87.94 80 TYR A C 1
ATOM 648 O O . TYR A 1 80 ? -8.524 8.033 5.930 1.00 87.94 80 TYR A O 1
ATOM 656 N N . ALA A 1 81 ? -8.666 10.096 5.037 1.00 87.00 81 ALA A N 1
ATOM 657 C CA . ALA A 1 81 ? -8.552 9.690 3.643 1.00 87.00 81 ALA A CA 1
ATOM 658 C C . ALA A 1 81 ? -7.121 9.936 3.157 1.00 87.00 81 ALA A C 1
ATOM 660 O O . ALA A 1 81 ? -6.558 11.004 3.408 1.00 87.00 81 ALA A O 1
ATOM 661 N N . TYR A 1 82 ? -6.563 8.953 2.461 1.00 86.69 82 TYR A N 1
ATOM 662 C CA . TYR A 1 82 ? -5.222 8.986 1.904 1.00 86.69 82 TYR A CA 1
ATOM 663 C C . TYR A 1 82 ? -5.279 8.688 0.411 1.00 86.69 82 TYR A C 1
ATOM 665 O O . TYR A 1 82 ? -5.959 7.763 -0.033 1.00 86.69 82 TYR A O 1
ATOM 673 N N . GLU A 1 83 ? -4.513 9.476 -0.331 1.00 86.62 83 GLU A N 1
ATOM 674 C CA . GLU A 1 83 ? -4.173 9.247 -1.730 1.00 86.62 83 GLU A CA 1
ATOM 675 C C . GLU A 1 83 ? -2.733 8.727 -1.777 1.00 86.62 83 GLU A C 1
ATOM 677 O O . GLU A 1 83 ? -1.836 9.335 -1.173 1.00 86.62 83 GLU A O 1
ATOM 682 N N . ILE A 1 84 ? -2.491 7.633 -2.498 1.00 88.19 84 ILE A N 1
ATOM 683 C CA . ILE A 1 84 ? -1.189 6.970 -2.545 1.00 88.19 84 ILE A CA 1
ATOM 684 C C . ILE A 1 84 ? -0.594 7.120 -3.945 1.00 88.19 84 ILE A C 1
ATOM 686 O O . ILE A 1 84 ? -1.123 6.630 -4.937 1.00 88.19 84 ILE A O 1
ATOM 690 N N . LYS A 1 85 ? 0.550 7.809 -4.044 1.00 85.62 85 LYS A N 1
ATOM 691 C CA . LYS A 1 85 ? 1.221 8.076 -5.326 1.00 85.62 85 LYS A CA 1
ATOM 692 C C . LYS A 1 85 ? 2.689 7.712 -5.264 1.00 85.62 85 LYS A C 1
ATOM 694 O O . LYS A 1 85 ? 3.412 8.182 -4.396 1.00 85.62 85 LYS A O 1
ATOM 699 N N . SER A 1 86 ? 3.140 6.965 -6.268 1.00 83.12 86 SER A N 1
ATOM 700 C CA . SER A 1 86 ? 4.553 6.632 -6.488 1.00 83.12 86 SER A CA 1
ATOM 701 C C . SER A 1 86 ? 5.329 7.725 -7.245 1.00 83.12 86 SER A C 1
ATOM 703 O O . SER A 1 86 ? 6.514 7.570 -7.550 1.00 83.12 86 SER A O 1
ATOM 705 N N . GLY A 1 87 ? 4.670 8.831 -7.603 1.00 77.31 87 GLY A N 1
ATOM 706 C CA . GLY A 1 87 ? 5.287 9.966 -8.289 1.00 77.31 87 GLY A CA 1
ATOM 707 C C . GLY A 1 87 ? 6.138 10.833 -7.356 1.00 77.31 87 GLY A C 1
ATOM 708 O O . GLY A 1 87 ? 5.741 11.110 -6.230 1.00 77.31 87 GLY A O 1
ATOM 709 N N . ALA A 1 88 ? 7.281 11.318 -7.849 1.00 62.91 88 ALA A N 1
ATOM 710 C CA . ALA A 1 88 ? 8.187 12.191 -7.092 1.00 62.91 88 ALA A CA 1
ATOM 711 C C . ALA A 1 88 ? 7.674 13.639 -6.943 1.00 62.91 88 ALA A C 1
ATOM 713 O O . ALA A 1 88 ? 8.132 14.383 -6.079 1.00 62.91 88 ALA A O 1
ATOM 714 N N . THR A 1 89 ? 6.732 14.070 -7.789 1.00 54.47 89 THR A N 1
ATOM 715 C CA . THR A 1 89 ? 6.246 15.455 -7.804 1.00 54.47 89 THR A CA 1
ATOM 716 C C . THR A 1 89 ? 5.024 15.624 -6.907 1.00 54.47 89 THR A C 1
ATOM 718 O O . THR A 1 89 ? 3.928 15.166 -7.235 1.00 54.47 89 THR A O 1
ATOM 721 N N . PHE A 1 90 ? 5.188 16.357 -5.805 1.00 53.78 90 PHE A N 1
ATOM 722 C CA . PHE A 1 90 ? 4.065 16.813 -4.989 1.00 53.78 90 PHE A CA 1
ATOM 723 C C . PHE A 1 90 ? 3.240 17.860 -5.743 1.00 53.78 90 PHE A C 1
ATOM 725 O O . PHE A 1 90 ? 3.776 18.877 -6.183 1.00 53.78 90 PHE A O 1
ATOM 732 N N . ARG A 1 91 ? 1.921 17.668 -5.840 1.00 51.66 91 ARG A N 1
ATOM 733 C CA . ARG A 1 91 ? 0.981 18.750 -6.175 1.00 51.66 91 ARG A CA 1
ATOM 734 C C . ARG A 1 91 ? 0.107 19.010 -4.957 1.00 51.66 91 ARG A C 1
ATOM 736 O O . ARG A 1 91 ? -0.533 18.096 -4.452 1.00 51.66 91 ARG A O 1
ATOM 743 N N . LYS A 1 92 ? 0.069 20.268 -4.510 1.00 46.09 92 LYS A N 1
ATOM 744 C CA . LYS A 1 92 ? -0.517 20.747 -3.240 1.00 46.09 92 LYS A CA 1
ATOM 745 C C . LYS A 1 92 ? -2.050 20.594 -3.115 1.00 46.09 92 LYS A C 1
ATOM 747 O O . LYS A 1 92 ? -2.645 21.193 -2.231 1.00 46.09 92 LYS A O 1
ATOM 752 N N . ILE A 1 93 ? -2.704 19.848 -4.004 1.00 42.22 93 ILE A N 1
ATOM 753 C CA . ILE A 1 93 ? -4.165 19.859 -4.177 1.00 42.22 93 ILE A CA 1
ATOM 754 C C . ILE A 1 93 ? -4.910 18.792 -3.355 1.00 42.22 93 ILE A C 1
ATOM 756 O O . ILE A 1 93 ? -6.131 18.848 -3.299 1.00 42.22 93 ILE A O 1
ATOM 760 N N . ILE A 1 94 ? -4.242 17.865 -2.653 1.00 38.28 94 ILE A N 1
ATOM 761 C CA . ILE A 1 94 ? -4.948 16.786 -1.930 1.00 38.28 94 ILE A CA 1
ATOM 762 C C . ILE A 1 94 ? -4.455 16.650 -0.482 1.00 38.28 94 ILE A C 1
ATOM 764 O O . ILE A 1 94 ? -3.253 16.658 -0.212 1.00 38.28 94 ILE A O 1
ATOM 768 N N . LEU A 1 95 ? -5.415 16.573 0.449 1.00 41.06 95 LEU A N 1
ATOM 769 C CA . LEU A 1 95 ? -5.223 16.363 1.885 1.00 41.06 95 LEU A CA 1
ATOM 770 C C . LEU A 1 95 ? -4.333 15.134 2.154 1.00 41.06 95 LEU A C 1
ATOM 772 O O . LEU A 1 95 ? -4.574 14.059 1.622 1.00 41.06 95 LEU A O 1
ATOM 776 N N . LYS A 1 96 ? -3.321 15.321 3.014 1.00 39.31 96 LYS A N 1
ATOM 777 C CA . LYS A 1 96 ? -2.465 14.295 3.647 1.00 39.31 96 LYS A CA 1
ATOM 778 C C . LYS A 1 96 ? -2.022 13.136 2.728 1.00 39.31 96 LYS A C 1
ATOM 780 O O . LYS A 1 96 ? -2.272 11.967 2.990 1.00 39.31 96 LYS A O 1
ATOM 785 N N . VAL A 1 97 ? -1.285 13.482 1.676 1.00 42.56 97 VAL A N 1
ATOM 786 C CA . VAL A 1 97 ? -0.561 12.530 0.817 1.00 42.56 97 VAL A CA 1
ATOM 787 C C . VAL A 1 97 ? 0.627 11.934 1.585 1.00 42.56 97 VAL A C 1
ATOM 789 O O . VAL A 1 97 ? 1.470 12.690 2.074 1.00 42.56 97 VAL A O 1
ATOM 792 N N . PHE A 1 98 ? 0.746 10.603 1.657 1.00 45.53 98 PHE A N 1
ATOM 793 C CA . PHE A 1 98 ? 2.033 9.971 1.970 1.00 45.53 98 PHE A CA 1
ATOM 794 C C . PHE A 1 98 ? 2.859 9.952 0.683 1.00 45.53 98 PHE A C 1
ATOM 796 O O . PHE A 1 98 ? 2.769 9.038 -0.133 1.00 45.53 98 PHE A O 1
ATOM 803 N N . LEU A 1 99 ? 3.619 11.023 0.460 1.00 42.56 99 LEU A N 1
ATOM 804 C CA . LEU A 1 99 ? 4.662 11.017 -0.551 1.00 42.56 99 LEU A CA 1
ATOM 805 C C . LEU A 1 99 ? 5.870 10.304 0.027 1.00 42.56 99 LEU A C 1
ATOM 807 O O . LEU A 1 99 ? 6.524 10.837 0.922 1.00 42.56 99 LEU A O 1
ATOM 811 N N . CYS A 1 100 ? 6.211 9.144 -0.516 1.00 37.53 100 CYS A N 1
ATOM 812 C CA . CYS A 1 100 ? 7.528 8.593 -0.261 1.00 37.53 100 CYS A CA 1
ATOM 813 C C . CYS A 1 100 ? 8.465 8.995 -1.401 1.00 37.53 100 CYS A C 1
ATOM 815 O O . CYS A 1 100 ? 8.539 8.342 -2.441 1.00 37.53 100 CYS A O 1
ATOM 817 N N . GLY A 1 101 ? 9.199 10.089 -1.185 1.00 40.53 101 GLY A N 1
ATOM 818 C CA . GLY A 1 101 ? 10.548 10.199 -1.715 1.00 40.53 101 GLY A CA 1
ATOM 819 C C . GLY A 1 101 ? 11.427 9.249 -0.912 1.00 40.53 101 GLY A C 1
ATOM 820 O O . GLY A 1 101 ? 11.966 9.639 0.121 1.00 40.53 101 GLY A O 1
ATOM 821 N N . LEU A 1 102 ? 11.545 7.998 -1.362 1.00 33.97 102 LEU A N 1
ATOM 822 C CA . LEU A 1 102 ? 12.623 7.125 -0.910 1.00 33.97 102 LEU A CA 1
ATOM 823 C C . LEU A 1 102 ? 13.922 7.713 -1.465 1.00 33.97 102 LEU A C 1
ATOM 825 O O . LEU A 1 102 ? 14.350 7.382 -2.569 1.00 33.97 102 LEU A O 1
ATOM 829 N N . ASN A 1 103 ? 14.535 8.623 -0.710 1.00 32.94 103 ASN A N 1
ATOM 830 C CA . ASN A 1 103 ? 15.964 8.863 -0.819 1.00 32.94 103 ASN A CA 1
ATOM 831 C C . ASN A 1 103 ? 16.655 7.566 -0.381 1.00 32.94 103 ASN A C 1
ATOM 833 O O . ASN A 1 103 ? 17.027 7.409 0.777 1.00 32.94 103 ASN A O 1
ATOM 837 N N . PHE A 1 104 ? 16.825 6.626 -1.311 1.00 30.31 104 PHE A N 1
ATOM 838 C CA . PHE A 1 104 ? 17.926 5.678 -1.225 1.00 30.31 104 PHE A CA 1
ATOM 839 C C . PHE A 1 104 ? 19.209 6.456 -1.530 1.00 30.31 104 PHE A C 1
ATOM 841 O O . PHE A 1 104 ? 19.689 6.517 -2.660 1.00 30.31 104 PHE A O 1
ATOM 848 N N . ARG A 1 105 ? 19.741 7.107 -0.497 1.00 24.91 105 ARG A N 1
ATOM 849 C CA . ARG A 1 105 ? 21.173 7.345 -0.340 1.00 24.91 105 ARG A CA 1
ATOM 850 C C . ARG A 1 105 ? 21.549 6.857 1.056 1.00 24.91 105 ARG A C 1
ATOM 852 O O . ARG A 1 105 ? 20.828 7.144 2.009 1.00 24.91 105 ARG A O 1
ATOM 859 N N . ALA A 1 106 ? 22.606 6.050 1.068 1.00 31.45 106 ALA A N 1
ATOM 860 C CA . ALA A 1 106 ? 23.266 5.448 2.220 1.00 31.45 106 ALA A CA 1
ATOM 861 C C . ALA A 1 106 ? 23.646 6.460 3.308 1.00 31.45 106 ALA A C 1
ATOM 863 O O . ALA A 1 106 ? 23.805 7.658 2.970 1.00 31.45 106 ALA A O 1
#

Secondary structure (DSSP, 8-state):
--SS-----S-HHHHHHHTT--SGGGTTT-TTHHHHHHHHHHHHHHHHHHHTT----EEEEE-TTS-EEEEEEEETTEEEEE-EE--S---TTSTT-EE-----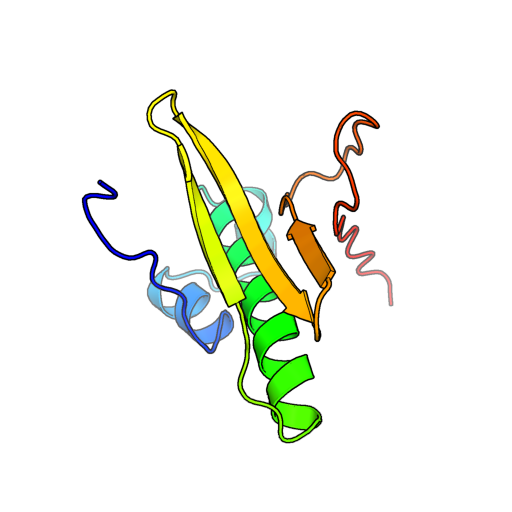--

InterPro domains:
  IPR011335 Restriction endonuclease type II-like [SSF52980] (26-90)
  IPR025420 Domain of unknown function DUF4143 [PF13635] (2-87)

Foldseek 3Di:
DPPDDDDADLDLVVVCVVVVNDDPVVLVVDPCVFVSQLNVVVNVQCCVQVVVVHHWQWDWDADPVGDTFSIWGDDPPDIDTEDEGQDPDDDPPDPPYPDDPPPPDD